Protein AF-A0A9X4RWG7-F1 (afdb_monomer_lite)

Organism: NCBI:txid2961959

Radius of gyration: 15.37 Å; chains: 1; bounding box: 31×25×42 Å

Foldseek 3Di:
DVVVVVVVCVVVVLVVQLQVCVVVCCVVCVVCCPPQQWPDWDDGGVDTDTHGPDPVVVVVVQVVCVVVVHHDDDDDDD

Sequence (78 aa):
AAVAAIEEMETHDLPGRAKEIEQIIRESLEPLAGLPGVVEVRGRGAMMAIELQDATATSAVSKACQEQGVLTLTCGVD

InterPro domains:
  IPR005814 Aminotransferase class-III [PF00202] (1-76)
  IPR015422 Pyridoxal phosphate-dependent transferase, small domain [G3DSA:3.90.1150.10] (1-78)
  IPR015424 Pyridoxal phosphate-dependent transferase [SSF53383] (1-76)
  IPR050103 Class-III Pyridoxal-phosphate-dependent Aminotransferase [PTHR11986] (1-76)

pLDDT: mean 96.0, std 6.27, range [52.72, 98.75]

Secondary structure (DSSP, 8-state):
-HHHHHHHHHHTTHHHHHHHHHHHHHHHHGGGGGSTTEEEEEEETTEEEEEESSHHHHHHHHHHHHHTT---------

Structure (mmCIF, N/CA/C/O backbone):
data_AF-A0A9X4RWG7-F1
#
_entry.id   AF-A0A9X4RWG7-F1
#
loop_
_atom_site.group_PDB
_atom_site.id
_atom_site.type_symbol
_atom_site.label_atom_id
_atom_site.label_alt_id
_atom_site.label_comp_id
_atom_site.label_asym_id
_atom_site.label_entity_id
_atom_site.label_seq_id
_atom_site.pdbx_PDB_ins_code
_atom_site.Cartn_x
_atom_site.Cartn_y
_atom_site.Cartn_z
_atom_site.occupancy
_atom_site.B_iso_or_equiv
_atom_site.auth_seq_id
_atom_site.auth_comp_id
_atom_site.auth_asym_id
_atom_site.auth_atom_id
_atom_site.pdbx_PDB_model_num
ATOM 1 N N . ALA A 1 1 ? -5.050 -8.293 24.605 1.00 88.50 1 ALA A N 1
ATOM 2 C CA . ALA A 1 1 ? -4.700 -7.742 23.280 1.00 88.50 1 ALA A CA 1
ATOM 3 C C . ALA A 1 1 ? -5.808 -8.000 22.262 1.00 88.50 1 ALA A C 1
ATOM 5 O O . ALA A 1 1 ? -6.428 -7.038 21.850 1.00 88.50 1 ALA A O 1
ATOM 6 N N . ALA A 1 2 ? -6.119 -9.258 21.918 1.00 97.50 2 ALA A N 1
ATOM 7 C CA . ALA A 1 2 ? -7.080 -9.576 20.851 1.00 97.50 2 ALA A CA 1
ATOM 8 C C . ALA A 1 2 ? -8.482 -8.950 21.018 1.00 97.50 2 ALA A C 1
ATOM 10 O O . ALA A 1 2 ? -8.958 -8.317 20.089 1.00 97.50 2 ALA A O 1
ATOM 11 N N . VAL A 1 3 ? -9.113 -9.070 22.196 1.00 98.00 3 VAL A N 1
ATOM 12 C CA . VAL A 1 3 ? -10.463 -8.510 22.432 1.00 98.00 3 VAL A CA 1
ATOM 13 C C . VAL A 1 3 ? -10.485 -6.991 22.247 1.00 98.00 3 VAL A C 1
ATOM 15 O O . VAL A 1 3 ? -11.298 -6.489 21.486 1.00 98.00 3 VAL A O 1
ATOM 18 N N . ALA A 1 4 ? -9.533 -6.280 22.857 1.00 98.25 4 ALA A N 1
ATOM 19 C CA . ALA A 1 4 ? -9.416 -4.829 22.705 1.00 98.25 4 ALA A CA 1
ATOM 20 C C . ALA A 1 4 ? -9.151 -4.408 21.246 1.00 98.25 4 ALA A C 1
ATOM 22 O O . ALA A 1 4 ? -9.658 -3.390 20.801 1.00 98.25 4 ALA A O 1
ATOM 23 N N . ALA A 1 5 ? -8.388 -5.195 20.479 1.00 98.44 5 ALA A N 1
ATOM 24 C CA . ALA A 1 5 ? -8.150 -4.906 19.066 1.00 98.44 5 ALA A CA 1
ATOM 25 C C . ALA A 1 5 ? -9.419 -5.063 18.210 1.00 98.44 5 ALA A C 1
A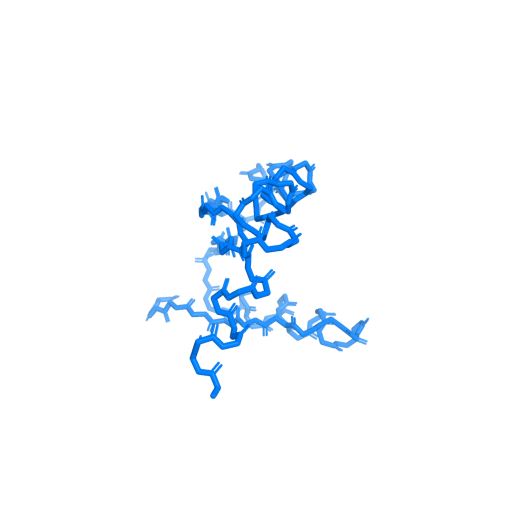TOM 27 O O . ALA A 1 5 ? -9.616 -4.292 17.278 1.00 98.44 5 ALA A O 1
ATOM 28 N N . ILE A 1 6 ? -10.275 -6.043 18.517 1.00 98.44 6 ILE A N 1
ATOM 29 C CA . ILE A 1 6 ? -11.564 -6.220 17.830 1.00 98.44 6 ILE A CA 1
ATOM 30 C C . ILE A 1 6 ? -12.515 -5.072 18.185 1.00 98.44 6 ILE A C 1
ATOM 32 O O . ILE A 1 6 ? -13.113 -4.486 17.289 1.00 98.44 6 ILE A O 1
ATOM 36 N N . GLU A 1 7 ? -12.597 -4.700 19.464 1.00 98.50 7 GLU A N 1
ATOM 37 C CA . GLU A 1 7 ? -13.406 -3.560 19.916 1.00 98.50 7 GLU A CA 1
ATOM 38 C C . GLU A 1 7 ? -12.979 -2.249 19.233 1.00 98.50 7 GLU A C 1
ATOM 40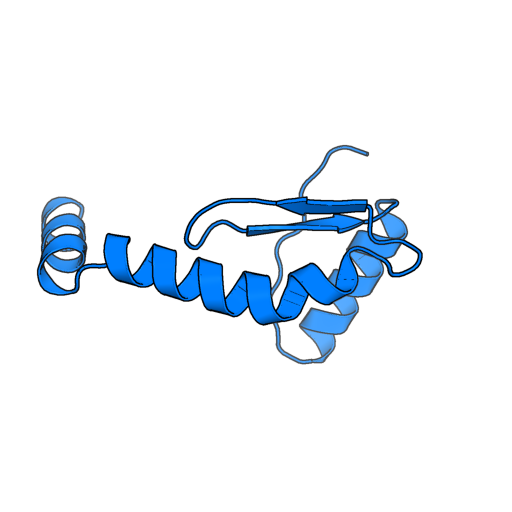 O O . GLU A 1 7 ? -13.829 -1.475 18.797 1.00 98.50 7 GLU A O 1
ATOM 45 N N . GLU A 1 8 ? -11.675 -2.025 19.053 1.00 98.44 8 GLU A N 1
ATOM 46 C CA . GLU A 1 8 ? -11.139 -0.885 18.298 1.00 98.44 8 GLU A CA 1
ATOM 47 C C . GLU A 1 8 ? -11.583 -0.915 16.824 1.00 98.44 8 GLU A C 1
ATOM 49 O O . GLU A 1 8 ? -12.018 0.099 16.270 1.00 98.44 8 GLU A O 1
ATOM 54 N N . MET A 1 9 ? -11.511 -2.092 16.186 1.00 98.56 9 MET A N 1
ATOM 55 C CA . MET A 1 9 ? -11.950 -2.280 14.799 1.00 98.56 9 MET A CA 1
ATOM 56 C C . MET A 1 9 ? -13.426 -1.932 14.612 1.00 98.56 9 MET A C 1
ATOM 58 O O . MET A 1 9 ? -13.776 -1.300 13.614 1.00 98.56 9 MET A O 1
ATOM 62 N N . GLU A 1 10 ? -14.271 -2.330 15.561 1.00 98.38 10 GLU A N 1
ATOM 63 C CA . GLU A 1 10 ? -15.709 -2.058 15.554 1.00 98.38 10 GLU A CA 1
ATOM 64 C C . GLU A 1 10 ? -16.005 -0.582 15.853 1.00 98.38 10 GLU A C 1
ATOM 66 O O . GLU A 1 10 ? -16.755 0.059 15.119 1.00 98.38 10 GLU A O 1
ATOM 71 N N . THR A 1 11 ? -15.370 -0.016 16.883 1.00 98.56 11 THR A N 1
ATOM 72 C CA . THR A 1 11 ? -15.594 1.367 17.341 1.00 98.56 11 THR A CA 1
ATOM 73 C C . THR A 1 11 ? -15.222 2.404 16.282 1.00 98.56 11 THR A C 1
ATOM 75 O O . THR A 1 11 ? -15.826 3.477 16.216 1.00 98.56 11 THR A O 1
ATOM 78 N N . HIS A 1 12 ? -14.221 2.112 15.452 1.00 98.38 12 HIS A N 1
ATOM 79 C CA . HIS A 1 12 ? -13.718 3.038 14.434 1.00 98.38 12 HIS A CA 1
ATOM 80 C C . HIS A 1 12 ? -14.073 2.649 12.997 1.00 98.38 12 HIS A C 1
ATOM 82 O O . HIS A 1 12 ? -13.590 3.298 12.067 1.00 98.38 12 HIS A O 1
ATOM 88 N N . ASP A 1 13 ? -14.911 1.621 12.817 1.00 98.38 13 ASP A N 1
ATOM 89 C CA . ASP A 1 13 ? -15.261 1.049 11.512 1.00 98.38 13 ASP A CA 1
ATOM 90 C C . ASP A 1 13 ? -14.020 0.846 10.625 1.00 98.38 13 ASP A C 1
ATOM 92 O O . ASP A 1 13 ? -13.928 1.308 9.485 1.00 98.38 13 ASP A O 1
ATOM 96 N N . LEU A 1 14 ? -13.006 0.165 11.171 1.00 98.69 14 LEU A N 1
ATOM 97 C CA . LEU A 1 14 ? -11.771 -0.108 10.435 1.00 98.69 14 LEU A CA 1
ATOM 98 C C . LEU A 1 14 ? -12.000 -0.917 9.140 1.00 98.69 14 LEU A C 1
ATOM 100 O O . LEU A 1 14 ? -11.266 -0.682 8.176 1.00 98.69 14 LEU A O 1
ATOM 104 N N . PRO A 1 15 ? -13.014 -1.803 9.027 1.00 98.44 15 PRO A N 1
ATOM 105 C CA . PRO A 1 15 ? -13.402 -2.378 7.740 1.00 98.44 15 PRO A CA 1
ATOM 106 C C . PRO A 1 15 ? -13.902 -1.339 6.724 1.00 98.44 15 PRO A C 1
ATOM 108 O O . PRO A 1 15 ? -13.563 -1.442 5.543 1.00 98.44 15 PRO A O 1
ATOM 111 N N . GLY A 1 16 ? -14.681 -0.340 7.151 1.00 98.69 16 GLY A N 1
ATOM 112 C CA . GLY A 1 16 ? -15.052 0.812 6.327 1.00 98.69 16 GLY A CA 1
ATOM 113 C C . GLY A 1 16 ? -13.826 1.614 5.890 1.00 98.69 16 GLY A C 1
ATOM 114 O O . GLY A 1 16 ? -13.617 1.816 4.693 1.00 98.69 16 GLY A O 1
ATOM 115 N N . ARG A 1 17 ? -12.933 1.945 6.832 1.00 98.62 17 ARG A N 1
ATOM 116 C CA . ARG A 1 17 ? -11.656 2.628 6.546 1.00 98.62 17 ARG A CA 1
ATOM 117 C C . ARG A 1 17 ? -10.773 1.865 5.566 1.00 98.62 17 ARG A C 1
ATOM 119 O O . ARG A 1 17 ? -10.142 2.474 4.711 1.00 98.62 17 ARG A O 1
ATOM 126 N N . ALA A 1 18 ? -10.740 0.536 5.640 1.00 98.75 18 ALA A N 1
ATOM 127 C CA . ALA A 1 18 ? -9.983 -0.273 4.692 1.00 98.75 18 ALA A CA 1
ATOM 128 C C . ALA A 1 18 ? -10.487 -0.084 3.250 1.00 98.75 18 ALA A C 1
ATOM 130 O O . ALA A 1 18 ? -9.673 -0.033 2.332 1.00 98.75 18 ALA A O 1
ATOM 131 N N . LYS A 1 19 ? -11.804 0.061 3.043 1.00 98.69 19 LYS A N 1
ATOM 132 C CA . LYS A 1 19 ? -12.382 0.351 1.718 1.00 98.69 19 LYS A CA 1
ATOM 133 C C . LYS A 1 19 ? -12.043 1.763 1.239 1.00 98.69 19 LYS A C 1
ATOM 135 O O . LYS A 1 19 ? -11.772 1.942 0.058 1.00 98.69 19 LYS A O 1
ATOM 140 N N . GLU A 1 20 ? -12.025 2.745 2.139 1.00 98.62 20 GLU A N 1
ATOM 141 C CA . GLU A 1 20 ? -11.581 4.111 1.816 1.00 98.62 20 GLU A CA 1
ATOM 142 C C . GLU A 1 20 ? -10.105 4.123 1.386 1.00 98.62 20 GLU A C 1
ATOM 144 O O . GLU A 1 20 ? -9.755 4.718 0.370 1.00 98.62 20 GLU A O 1
ATOM 149 N N . ILE A 1 21 ? -9.240 3.404 2.113 1.00 98.62 21 ILE A N 1
ATOM 150 C CA . ILE A 1 21 ? -7.824 3.235 1.754 1.00 98.62 21 ILE A CA 1
ATOM 151 C C . ILE A 1 21 ? -7.691 2.586 0.372 1.00 98.62 21 ILE A C 1
ATOM 153 O O . ILE A 1 21 ? -6.885 3.048 -0.432 1.00 98.62 21 ILE A O 1
ATOM 157 N N . GLU A 1 22 ? -8.488 1.555 0.073 1.00 98.62 22 GLU A N 1
ATOM 158 C CA . GLU A 1 22 ? -8.500 0.934 -1.256 1.00 98.62 22 GLU A CA 1
ATOM 159 C C . GLU A 1 22 ? -8.795 1.965 -2.352 1.00 98.62 22 GLU A C 1
ATOM 161 O O . GLU A 1 22 ? -8.069 2.013 -3.341 1.00 98.62 22 GLU A O 1
ATOM 166 N N . GLN A 1 23 ? -9.817 2.807 -2.170 1.00 98.56 23 GLN A N 1
ATOM 167 C CA . GLN A 1 23 ? -10.173 3.851 -3.137 1.00 98.56 23 GLN A CA 1
ATOM 168 C C . GLN A 1 23 ? -9.020 4.837 -3.354 1.00 98.56 23 GLN A C 1
ATOM 170 O O . GLN A 1 23 ? -8.619 5.052 -4.494 1.00 98.56 23 GLN A O 1
ATOM 175 N N . ILE A 1 24 ? -8.423 5.351 -2.275 1.00 98.62 24 ILE A N 1
ATOM 176 C CA . ILE A 1 24 ? -7.296 6.296 -2.338 1.00 98.62 24 ILE A CA 1
ATOM 177 C C . ILE A 1 24 ? -6.093 5.683 -3.069 1.00 98.62 24 ILE A C 1
ATOM 179 O O . ILE A 1 24 ? -5.460 6.324 -3.915 1.00 98.62 24 ILE A O 1
ATOM 183 N N . ILE A 1 25 ? -5.764 4.427 -2.749 1.00 98.06 25 ILE A N 1
ATOM 184 C CA . ILE A 1 25 ? -4.662 3.712 -3.392 1.00 98.06 25 ILE A CA 1
ATOM 185 C C . ILE A 1 25 ? -4.964 3.515 -4.879 1.00 98.06 25 ILE A C 1
ATOM 187 O O . ILE A 1 25 ? -4.098 3.780 -5.710 1.00 98.06 25 ILE A O 1
ATOM 191 N N . ARG A 1 26 ? -6.179 3.082 -5.232 1.00 98.00 26 ARG A N 1
ATOM 192 C CA . ARG A 1 26 ? -6.582 2.871 -6.628 1.00 98.00 26 ARG A CA 1
ATOM 193 C C . ARG A 1 26 ? -6.515 4.152 -7.444 1.00 98.00 26 ARG A C 1
ATOM 195 O O . ARG A 1 26 ? -5.880 4.147 -8.492 1.00 98.00 26 ARG A O 1
ATOM 202 N N . GLU A 1 27 ? -7.063 5.252 -6.933 1.00 98.12 27 GLU A N 1
ATOM 203 C CA . GLU A 1 27 ? -6.995 6.569 -7.580 1.00 98.12 27 GLU A CA 1
ATOM 204 C C . GLU A 1 27 ? -5.555 6.980 -7.918 1.00 98.12 27 GLU A C 1
ATOM 206 O O . GLU A 1 27 ? -5.306 7.583 -8.962 1.00 98.12 27 GLU A O 1
ATOM 211 N N . SER A 1 28 ? -4.598 6.618 -7.060 1.00 96.50 28 SER A N 1
ATOM 212 C CA . SER A 1 28 ? -3.186 6.965 -7.240 1.00 96.50 28 SER A CA 1
ATOM 213 C C . SER A 1 28 ? -2.421 5.978 -8.128 1.00 96.50 28 SER A C 1
ATOM 215 O O . SER A 1 28 ? -1.545 6.391 -8.888 1.00 96.50 28 SER A O 1
ATOM 217 N N . LEU A 1 29 ? -2.702 4.676 -8.015 1.00 96.25 29 LEU A N 1
ATOM 218 C CA . LEU A 1 29 ? -1.873 3.618 -8.604 1.00 96.25 29 LEU A CA 1
ATOM 219 C C . LEU A 1 29 ? -2.459 3.015 -9.884 1.00 96.25 29 LEU A C 1
ATOM 221 O O . LEU A 1 29 ? -1.689 2.643 -10.764 1.00 96.25 29 LEU A O 1
ATOM 225 N N . GLU A 1 30 ? -3.784 2.937 -10.045 1.00 96.50 30 GLU A N 1
ATOM 226 C CA . GLU A 1 30 ? -4.399 2.418 -11.280 1.00 96.50 30 GLU A CA 1
ATOM 227 C C . GLU A 1 30 ? -3.977 3.181 -12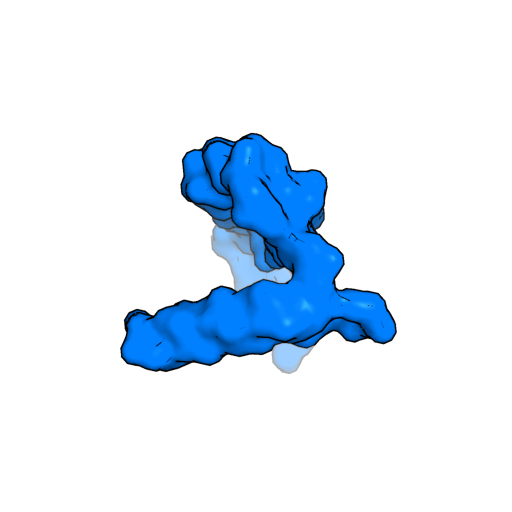.546 1.00 96.50 30 GLU A C 1
ATOM 229 O O . GLU A 1 30 ? -3.729 2.523 -13.560 1.00 96.50 30 GLU A O 1
ATOM 234 N N . PRO A 1 31 ? -3.782 4.518 -12.527 1.00 96.38 31 PRO A N 1
ATOM 235 C CA . PRO A 1 31 ? -3.246 5.234 -13.685 1.00 96.38 31 PRO A CA 1
ATOM 236 C C . PRO A 1 31 ? -1.860 4.745 -14.140 1.00 96.38 31 PRO A C 1
ATOM 238 O O . PRO A 1 31 ? -1.470 4.990 -15.281 1.00 96.38 31 PRO A O 1
ATOM 241 N N . LEU A 1 32 ? -1.114 4.047 -13.276 1.00 95.06 32 LEU A N 1
ATOM 242 C CA . LEU A 1 32 ? 0.210 3.507 -13.586 1.00 95.06 32 LEU A CA 1
ATOM 243 C C . LEU A 1 32 ? 0.152 2.188 -14.370 1.00 95.06 32 LEU A C 1
ATOM 245 O O . LEU A 1 32 ? 1.157 1.821 -14.969 1.00 95.06 32 LEU A O 1
ATOM 249 N N . ALA A 1 33 ? -0.993 1.495 -14.418 1.00 90.94 33 ALA A N 1
ATOM 250 C CA . ALA A 1 33 ? -1.135 0.171 -15.042 1.00 90.94 33 ALA A CA 1
ATOM 251 C C . ALA A 1 33 ? -0.852 0.135 -16.562 1.00 90.94 33 ALA A C 1
ATOM 253 O O . ALA A 1 33 ? -0.795 -0.937 -17.155 1.00 90.94 33 ALA A O 1
ATOM 254 N N . GLY A 1 34 ? -0.677 1.294 -17.206 1.00 85.38 34 GLY A N 1
ATOM 255 C CA . GLY A 1 34 ? -0.271 1.413 -18.612 1.00 85.38 34 GLY A CA 1
ATOM 256 C C . GLY A 1 34 ? 1.188 1.827 -18.825 1.00 85.38 34 GLY A C 1
ATOM 257 O O . GLY A 1 34 ? 1.610 1.990 -19.971 1.00 85.38 34 GLY A O 1
ATOM 258 N N . LEU A 1 35 ? 1.954 2.056 -17.756 1.00 94.69 35 LEU A N 1
ATOM 259 C CA . LEU A 1 35 ? 3.351 2.459 -17.865 1.00 94.69 35 LEU A CA 1
ATOM 260 C C . LEU A 1 35 ? 4.254 1.256 -18.171 1.00 94.69 35 LEU A C 1
ATOM 262 O O . LEU A 1 35 ? 4.008 0.157 -17.671 1.00 94.69 35 LEU A O 1
ATOM 266 N N . PRO A 1 36 ? 5.345 1.454 -18.937 1.00 94.75 36 PRO A N 1
ATOM 267 C CA . PRO A 1 36 ? 6.344 0.413 -19.134 1.00 94.75 36 PRO A CA 1
ATOM 268 C C . PRO A 1 36 ? 6.858 -0.128 -17.796 1.00 94.75 36 PRO A C 1
ATOM 270 O O . PRO A 1 36 ? 7.310 0.635 -16.943 1.00 94.75 36 PRO A O 1
ATOM 273 N N . GLY A 1 37 ? 6.792 -1.447 -17.631 1.00 92.94 37 GLY A N 1
ATOM 274 C CA . GLY A 1 37 ? 7.276 -2.145 -16.443 1.00 92.94 37 GLY A CA 1
ATOM 275 C C . GLY A 1 37 ? 6.248 -2.348 -15.330 1.00 92.94 37 GLY A C 1
ATOM 276 O O . GLY A 1 37 ? 6.572 -3.051 -14.376 1.00 92.94 37 GLY A O 1
ATOM 277 N N . VAL A 1 38 ? 5.028 -1.810 -15.453 1.00 96.56 38 VAL A N 1
ATOM 278 C CA . VAL A 1 38 ? 3.896 -2.134 -14.568 1.00 96.56 38 VAL A CA 1
ATOM 279 C C . VAL A 1 38 ? 3.043 -3.216 -15.225 1.00 96.56 38 VAL A C 1
ATOM 281 O O . VAL A 1 38 ? 2.588 -3.048 -16.353 1.00 96.56 38 VAL A O 1
ATOM 284 N N . VAL A 1 39 ? 2.838 -4.329 -14.523 1.00 95.81 39 VAL A N 1
ATOM 285 C CA . VAL A 1 39 ? 2.078 -5.484 -15.026 1.00 95.81 39 VAL A CA 1
ATOM 286 C C . VAL A 1 39 ? 0.626 -5.417 -14.566 1.00 95.81 39 VAL A C 1
ATOM 288 O O . VAL A 1 39 ? -0.289 -5.590 -15.367 1.00 95.81 39 VAL A O 1
ATOM 291 N N . GLU A 1 40 ? 0.400 -5.157 -13.277 1.00 95.50 40 GLU A N 1
ATOM 292 C CA . GLU A 1 40 ? -0.940 -5.162 -12.688 1.00 95.50 40 GLU A CA 1
ATOM 293 C C . GLU A 1 40 ? -0.987 -4.319 -11.406 1.00 95.50 40 GLU A C 1
ATOM 295 O O . GLU A 1 40 ? -0.016 -4.250 -10.655 1.00 95.50 40 GLU A O 1
ATOM 300 N N . VAL A 1 41 ? -2.148 -3.731 -11.111 1.00 96.88 41 VAL A N 1
ATOM 301 C CA . VAL A 1 41 ? -2.490 -3.203 -9.782 1.00 96.88 41 VAL A CA 1
ATOM 302 C C . VAL A 1 41 ? -3.612 -4.061 -9.204 1.00 96.88 41 VAL A C 1
ATOM 304 O O . VAL A 1 41 ? -4.697 -4.135 -9.781 1.00 96.88 41 VAL A O 1
ATOM 307 N N . ARG A 1 42 ? -3.373 -4.716 -8.063 1.00 96.75 42 ARG A N 1
ATOM 308 C CA . ARG A 1 42 ? -4.321 -5.674 -7.465 1.00 96.75 42 ARG A CA 1
ATOM 309 C C . ARG A 1 42 ? -4.394 -5.576 -5.945 1.00 96.75 42 ARG A C 1
ATOM 311 O O . ARG A 1 42 ? -3.534 -4.989 -5.296 1.00 96.75 42 ARG A O 1
ATOM 318 N N . GLY A 1 43 ? -5.410 -6.218 -5.375 1.00 97.25 43 GLY A N 1
ATOM 319 C CA . GLY A 1 43 ? -5.624 -6.298 -3.929 1.00 97.25 43 GLY A CA 1
ATOM 320 C C . GLY A 1 43 ? -7.038 -5.904 -3.519 1.00 97.25 43 GLY A C 1
ATOM 321 O O . GLY A 1 43 ? -7.908 -5.732 -4.378 1.00 97.25 43 GLY A O 1
ATOM 322 N N . ARG A 1 44 ? -7.264 -5.823 -2.202 1.00 98.19 44 ARG A N 1
ATOM 323 C CA . ARG A 1 44 ? -8.529 -5.398 -1.579 1.00 98.19 44 ARG A CA 1
ATOM 324 C C . ARG A 1 44 ? -8.278 -4.723 -0.232 1.00 98.19 44 ARG A C 1
ATOM 326 O O . ARG A 1 44 ? -7.422 -5.156 0.542 1.00 98.19 44 ARG A O 1
ATOM 333 N N . GLY A 1 45 ? -9.099 -3.734 0.092 1.00 98.44 45 GLY A N 1
ATOM 334 C CA . GLY A 1 45 ? -9.000 -2.961 1.321 1.00 98.44 45 GLY A CA 1
ATOM 335 C C . GLY A 1 45 ? -7.630 -2.288 1.461 1.00 98.44 45 GLY A C 1
ATOM 336 O O . GLY A 1 45 ? -7.052 -1.793 0.498 1.00 98.44 45 GLY A O 1
ATOM 337 N N . ALA A 1 46 ? -7.060 -2.357 2.663 1.00 98.06 46 ALA A N 1
ATOM 338 C CA . ALA A 1 46 ? -5.715 -1.857 2.948 1.00 98.06 46 ALA A CA 1
ATOM 339 C C . ALA A 1 46 ? -4.578 -2.824 2.538 1.00 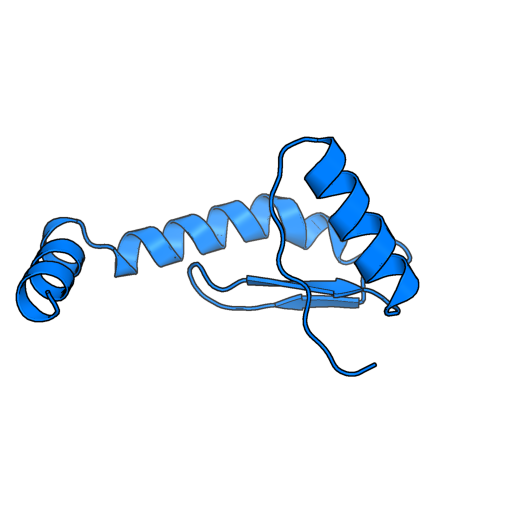98.06 46 ALA A C 1
ATOM 341 O O . ALA A 1 46 ? -3.424 -2.591 2.890 1.00 98.06 46 ALA A O 1
ATOM 342 N N . MET A 1 47 ? -4.879 -3.913 1.819 1.00 98.25 47 MET A N 1
ATOM 343 C CA . MET A 1 47 ? -3.887 -4.865 1.311 1.00 98.25 47 MET A CA 1
ATOM 344 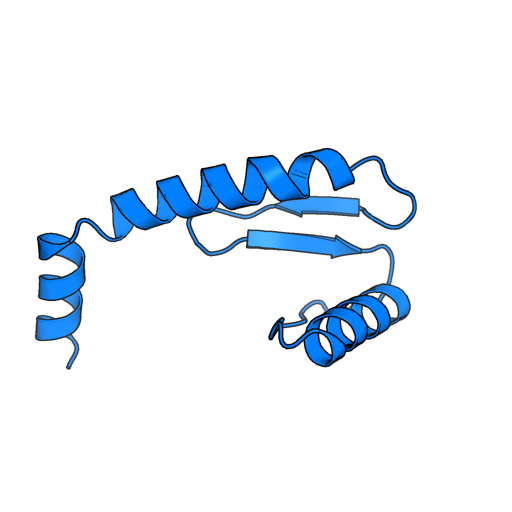C C . MET A 1 47 ? -3.852 -4.805 -0.219 1.00 98.25 47 MET A C 1
ATOM 346 O O . MET A 1 47 ? -4.567 -5.536 -0.910 1.00 98.25 47 MET A O 1
ATOM 350 N N . MET A 1 48 ? -3.013 -3.906 -0.730 1.00 98.06 48 MET A N 1
ATOM 351 C CA . MET A 1 48 ? -2.861 -3.592 -2.152 1.00 98.06 48 MET A CA 1
ATOM 352 C C . MET A 1 48 ? -1.418 -3.814 -2.613 1.00 98.06 48 MET A C 1
ATOM 354 O O . MET A 1 48 ? -0.487 -3.706 -1.816 1.00 98.06 48 MET A O 1
ATOM 358 N N . ALA A 1 49 ? -1.236 -4.109 -3.898 1.00 97.25 49 ALA A N 1
ATOM 359 C CA . ALA A 1 49 ? 0.065 -4.332 -4.518 1.00 97.25 49 ALA A CA 1
ATOM 360 C C . ALA A 1 49 ? 0.102 -3.816 -5.966 1.00 97.25 49 ALA A C 1
ATOM 362 O O . ALA A 1 49 ? -0.915 -3.817 -6.664 1.00 97.25 49 ALA A O 1
ATOM 363 N N . ILE A 1 50 ? 1.300 -3.431 -6.410 1.00 96.81 50 ILE A N 1
ATOM 364 C CA . ILE A 1 50 ? 1.640 -3.239 -7.823 1.00 96.81 50 ILE A CA 1
ATOM 365 C C . ILE A 1 50 ? 2.600 -4.360 -8.208 1.00 96.81 50 ILE A C 1
ATOM 367 O O . ILE A 1 50 ? 3.621 -4.546 -7.547 1.00 96.81 50 ILE A O 1
ATOM 371 N N . GLU A 1 51 ? 2.287 -5.082 -9.276 1.00 96.44 51 GLU A N 1
ATOM 372 C CA . GLU A 1 51 ? 3.219 -6.006 -9.907 1.00 96.44 51 GLU A CA 1
ATOM 373 C C . GLU A 1 51 ? 4.068 -5.280 -10.939 1.00 96.44 51 GLU A C 1
ATOM 375 O O . GLU A 1 51 ? 3.560 -4.545 -11.790 1.00 96.44 51 GLU A O 1
ATOM 380 N N . LEU A 1 52 ? 5.374 -5.500 -10.846 1.00 96.12 52 LEU A N 1
ATOM 381 C CA . LEU A 1 52 ? 6.366 -4.960 -11.756 1.00 96.12 52 LEU A CA 1
ATOM 382 C C . LEU A 1 52 ? 6.969 -6.098 -12.575 1.00 96.12 52 LEU A C 1
ATOM 384 O O . LEU A 1 52 ? 6.956 -7.248 -12.151 1.00 96.12 52 LEU A O 1
ATOM 388 N N . GLN A 1 53 ? 7.508 -5.760 -13.743 1.00 94.81 53 GLN A N 1
ATOM 389 C CA . GLN A 1 53 ? 7.988 -6.730 -14.733 1.00 94.81 53 GLN A CA 1
ATOM 390 C C . GLN A 1 53 ? 9.021 -7.748 -14.217 1.00 94.81 53 GLN A C 1
ATOM 392 O O . GLN A 1 53 ? 9.116 -8.831 -14.784 1.00 94.81 53 GLN A O 1
ATOM 397 N N . ASP A 1 54 ? 9.828 -7.385 -13.212 1.00 94.81 54 ASP A N 1
ATOM 398 C CA . ASP A 1 54 ? 10.893 -8.229 -12.675 1.00 94.81 54 ASP A CA 1
ATOM 399 C C . ASP A 1 54 ? 11.359 -7.782 -11.272 1.00 94.81 54 ASP A C 1
ATOM 401 O O . ASP A 1 54 ? 11.047 -6.689 -10.767 1.00 94.81 54 ASP A O 1
ATOM 405 N N . ALA A 1 55 ? 12.167 -8.634 -10.637 1.00 95.38 55 ALA A N 1
ATOM 406 C CA . ALA A 1 55 ? 12.761 -8.380 -9.328 1.00 95.38 55 ALA A CA 1
ATOM 407 C C . ALA A 1 55 ? 13.725 -7.173 -9.293 1.00 95.38 55 ALA A C 1
ATOM 409 O O . ALA A 1 55 ? 13.892 -6.545 -8.239 1.00 95.38 55 ALA A O 1
ATOM 410 N N . THR A 1 56 ? 14.356 -6.817 -10.421 1.00 95.62 56 THR A N 1
ATOM 411 C CA . THR A 1 56 ? 15.281 -5.672 -10.495 1.00 95.62 56 THR A CA 1
ATOM 412 C C . THR A 1 56 ? 14.503 -4.363 -10.404 1.00 95.62 56 THR A C 1
ATOM 414 O O . THR A 1 56 ? 14.849 -3.502 -9.591 1.00 95.62 56 THR A O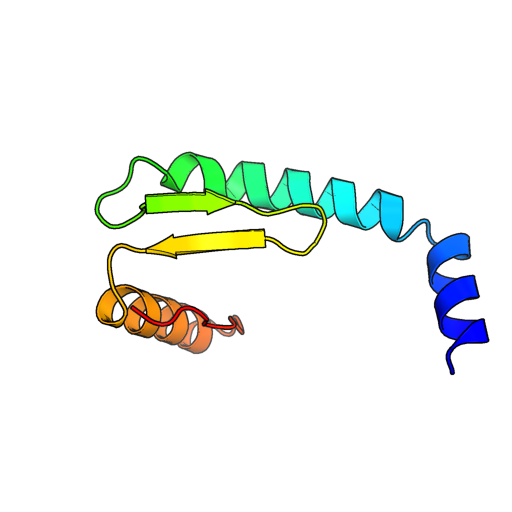 1
ATOM 417 N N . ALA A 1 57 ? 13.415 -4.237 -11.165 1.00 95.75 57 ALA A N 1
ATOM 418 C CA . ALA A 1 57 ? 12.482 -3.120 -11.102 1.00 95.75 57 ALA A CA 1
ATOM 419 C C . ALA A 1 57 ? 11.866 -3.005 -9.701 1.00 95.75 57 ALA A C 1
ATOM 421 O O . ALA A 1 57 ? 11.876 -1.925 -9.111 1.00 95.75 57 ALA A O 1
ATOM 422 N N . THR A 1 58 ? 11.429 -4.128 -9.124 1.00 97.00 58 THR A N 1
ATOM 423 C CA . THR A 1 58 ? 10.879 -4.179 -7.760 1.00 97.00 58 THR A CA 1
ATOM 424 C C . THR A 1 58 ? 11.865 -3.659 -6.715 1.00 97.00 58 THR A C 1
ATOM 426 O O . THR A 1 58 ? 11.520 -2.802 -5.898 1.00 97.00 58 THR A O 1
ATOM 429 N N . SER A 1 59 ? 13.119 -4.111 -6.772 1.00 96.88 59 SER A N 1
ATOM 430 C CA . SER A 1 59 ? 14.168 -3.668 -5.847 1.00 96.88 59 SER A CA 1
ATOM 431 C C . SER A 1 59 ? 14.514 -2.188 -6.034 1.00 96.88 59 SER A C 1
ATOM 433 O O . SER A 1 59 ? 14.695 -1.468 -5.052 1.00 96.88 59 SER A O 1
ATOM 435 N N . ALA A 1 60 ? 14.578 -1.712 -7.282 1.00 97.31 60 ALA A N 1
ATOM 436 C CA . ALA A 1 60 ? 14.868 -0.315 -7.593 1.00 97.31 60 ALA A CA 1
ATOM 437 C C . ALA A 1 60 ? 13.763 0.628 -7.093 1.00 97.31 60 ALA A C 1
ATOM 439 O O . ALA A 1 60 ? 14.067 1.629 -6.445 1.00 97.31 60 ALA A O 1
ATOM 440 N N . VAL A 1 61 ? 12.492 0.289 -7.334 1.00 96.62 61 VAL A N 1
ATOM 441 C CA . VAL A 1 61 ? 11.341 1.078 -6.867 1.00 96.62 61 VAL A CA 1
ATOM 442 C C . VAL A 1 61 ? 11.272 1.081 -5.343 1.00 96.62 61 VAL A C 1
ATOM 444 O O . VAL A 1 61 ? 11.154 2.148 -4.745 1.00 96.62 61 VAL A O 1
ATOM 447 N N . SER A 1 62 ? 11.421 -0.080 -4.696 1.00 97.88 62 SER A N 1
ATOM 448 C CA . SER A 1 62 ? 11.395 -0.167 -3.230 1.00 97.88 62 SER A CA 1
ATOM 449 C C . SER A 1 62 ? 12.501 0.678 -2.586 1.00 97.88 62 SER A C 1
ATOM 451 O O . SER A 1 62 ? 12.234 1.436 -1.649 1.00 97.88 62 SER A O 1
ATOM 453 N N . LYS A 1 63 ? 13.719 0.639 -3.147 1.00 98.38 63 LYS A N 1
ATOM 454 C CA . LYS A 1 63 ? 14.834 1.489 -2.713 1.00 98.38 63 LYS A CA 1
ATOM 455 C C . LYS A 1 63 ? 14.537 2.978 -2.919 1.00 98.38 63 LYS A C 1
ATOM 457 O O . LYS A 1 63 ? 14.762 3.764 -2.004 1.00 98.38 63 LYS A O 1
ATOM 462 N N . ALA A 1 64 ? 13.997 3.365 -4.074 1.00 98.38 64 ALA A N 1
ATOM 463 C CA . ALA A 1 64 ? 13.649 4.758 -4.358 1.00 98.38 64 ALA A CA 1
ATOM 464 C C . ALA A 1 64 ? 12.554 5.296 -3.416 1.00 98.38 64 ALA A C 1
ATOM 466 O O . ALA A 1 64 ? 12.602 6.461 -3.019 1.00 98.38 64 ALA A O 1
ATOM 467 N N . CYS A 1 65 ? 11.584 4.461 -3.025 1.00 98.12 65 CYS A N 1
ATOM 468 C CA . CYS A 1 65 ? 10.609 4.796 -1.985 1.00 98.12 65 CYS A CA 1
ATOM 469 C C . CYS A 1 65 ? 11.293 4.995 -0.628 1.00 98.12 65 CYS A C 1
ATOM 471 O O . CYS A 1 65 ? 11.047 5.998 0.043 1.00 98.12 65 CYS A O 1
ATOM 473 N N . GLN A 1 66 ? 12.193 4.085 -0.246 1.00 98.31 66 GLN A N 1
ATOM 474 C CA . GLN A 1 66 ? 12.911 4.165 1.025 1.00 98.31 66 GLN A CA 1
ATOM 475 C C . GLN A 1 66 ? 13.776 5.430 1.122 1.00 98.31 66 GLN A C 1
ATOM 477 O O . GLN A 1 66 ? 13.771 6.095 2.157 1.00 98.31 66 GLN A O 1
ATOM 482 N N . GLU A 1 67 ? 14.477 5.797 0.046 1.00 98.62 67 GLU A N 1
ATOM 483 C CA . GLU A 1 67 ? 15.269 7.033 -0.044 1.00 98.62 67 GLU A CA 1
ATOM 484 C C . GLU A 1 67 ? 14.408 8.299 0.117 1.00 98.62 67 GLU A C 1
ATOM 486 O O . GLU A 1 67 ? 14.901 9.328 0.575 1.00 98.62 67 GLU A O 1
ATOM 491 N N . GLN A 1 68 ? 13.111 8.208 -0.187 1.00 98.56 68 GLN A N 1
ATOM 492 C CA . GLN A 1 68 ? 12.117 9.267 0.016 1.00 98.56 68 GLN A CA 1
ATOM 493 C C . GLN A 1 68 ? 11.373 9.160 1.361 1.00 98.56 68 GLN A C 1
ATOM 495 O O . GLN A 1 68 ? 10.420 9.899 1.600 1.00 98.56 68 GLN A O 1
ATOM 500 N N . GLY A 1 69 ? 11.792 8.260 2.255 1.00 98.44 69 GLY A N 1
ATOM 501 C CA . GLY A 1 69 ? 11.170 8.073 3.569 1.00 98.44 69 GLY A CA 1
ATOM 502 C C . GLY A 1 69 ? 9.878 7.251 3.550 1.00 98.44 69 GLY A C 1
ATOM 503 O O . GLY A 1 69 ? 9.128 7.280 4.525 1.00 98.44 69 GLY A O 1
ATOM 504 N N . VAL A 1 70 ? 9.614 6.506 2.473 1.00 98.31 70 VAL A N 1
ATOM 505 C CA . VAL A 1 70 ? 8.442 5.633 2.328 1.00 98.31 70 VAL A CA 1
ATOM 506 C C . VAL A 1 70 ? 8.864 4.170 2.454 1.00 98.31 70 VAL A C 1
ATOM 508 O O . VAL A 1 70 ? 9.607 3.644 1.626 1.00 98.31 70 VAL A O 1
ATOM 511 N N . LEU A 1 71 ? 8.365 3.486 3.486 1.00 97.88 71 LEU A N 1
ATOM 512 C CA . LEU A 1 71 ? 8.600 2.055 3.673 1.00 97.88 71 LEU A CA 1
ATOM 513 C C . LEU A 1 71 ? 7.655 1.241 2.783 1.00 97.88 71 LEU A C 1
ATOM 515 O O . LEU A 1 71 ? 6.437 1.365 2.887 1.00 97.88 71 LEU A O 1
ATOM 519 N N . THR A 1 72 ? 8.222 0.371 1.952 1.00 97.50 72 THR A N 1
ATOM 520 C CA . THR A 1 72 ? 7.477 -0.588 1.127 1.00 97.50 72 THR A CA 1
ATOM 521 C C . THR A 1 72 ? 7.901 -2.012 1.470 1.00 97.50 72 THR A C 1
ATOM 523 O O . THR A 1 72 ? 9.019 -2.241 1.932 1.00 97.50 72 THR A O 1
ATOM 526 N N . LEU A 1 73 ? 7.002 -2.972 1.259 1.00 97.56 73 LEU A N 1
ATOM 527 C CA . LEU A 1 73 ? 7.315 -4.397 1.336 1.00 97.56 73 LEU A CA 1
ATOM 528 C C . LEU A 1 73 ? 7.380 -4.964 -0.078 1.00 97.56 73 LEU A C 1
ATOM 530 O O . LEU A 1 73 ? 6.521 -4.663 -0.905 1.00 97.56 73 LEU A O 1
ATOM 534 N N . THR A 1 74 ? 8.380 -5.799 -0.337 1.00 96.62 74 THR A N 1
ATOM 535 C CA . THR A 1 74 ? 8.489 -6.567 -1.578 1.00 96.62 74 THR A CA 1
ATOM 536 C C . THR A 1 74 ? 8.111 -8.020 -1.309 1.00 96.62 74 THR A C 1
ATOM 538 O O . THR A 1 74 ? 8.334 -8.558 -0.223 1.00 96.62 74 THR A O 1
ATOM 541 N N . CYS A 1 75 ? 7.474 -8.651 -2.288 1.00 94.12 75 CYS A N 1
ATOM 542 C CA . CYS A 1 75 ? 7.115 -10.063 -2.264 1.00 94.12 75 CYS A CA 1
ATOM 543 C C . CYS A 1 75 ? 6.940 -10.557 -3.705 1.00 94.12 75 CYS A C 1
ATOM 545 O O . CYS A 1 75 ? 6.852 -9.747 -4.625 1.00 94.12 75 CYS A O 1
ATOM 547 N N . GLY A 1 76 ? 6.897 -11.875 -3.884 1.00 88.94 76 GLY A N 1
ATOM 548 C CA . GLY A 1 76 ? 6.997 -12.516 -5.195 1.00 88.94 76 GLY A CA 1
ATOM 549 C C . GLY A 1 76 ? 8.205 -13.447 -5.236 1.00 88.94 76 GLY A C 1
ATOM 550 O O . GLY A 1 76 ? 9.102 -13.332 -4.400 1.00 88.94 76 GLY A O 1
ATOM 551 N N . VAL A 1 77 ? 8.179 -14.417 -6.144 1.00 69.94 77 VAL A N 1
ATOM 552 C CA . VAL A 1 77 ? 9.239 -15.433 -6.292 1.00 69.94 77 VAL A CA 1
ATOM 553 C C . VAL A 1 77 ? 9.988 -15.331 -7.621 1.00 69.94 77 VAL A C 1
ATOM 555 O O . VAL A 1 77 ? 10.977 -16.041 -7.787 1.00 69.94 77 VAL A O 1
ATOM 558 N N . ASP A 1 78 ? 9.560 -14.422 -8.501 1.00 52.72 78 ASP A N 1
ATOM 559 C CA . ASP A 1 78 ? 10.077 -14.220 -9.857 1.00 52.72 78 ASP A CA 1
ATOM 560 C C . ASP A 1 78 ? 10.553 -12.768 -10.055 1.00 52.72 78 ASP A C 1
ATOM 562 O O . ASP A 1 78 ? 9.881 -11.846 -9.532 1.00 52.72 78 ASP A O 1
#